Protein AF-A0A958VDI5-F1 (afdb_monomer)

Foldseek 3Di:
DDDPPPPPPVPPDPDPPPDDDDPDDDDDPPDDCPPPPPPVPPWDFDFKAAPVRDTDDDDAQGWIWTATPVRDIDIDHHHD

Secondary structure (DSSP, 8-state):
-----------------SSS--TT--------GGG-------PPEEEEEETTS-B----TTSEEEEEETTS-EEEEE---

pLDDT: mean 70.47, std 22.1, range [31.5, 96.56]

Radius of gyration: 19.33 Å; Cα contacts (8 Å, |Δi|>4): 74; chains: 1; bounding box: 46×32×39 Å

Nearest PDB structures (foldseek):
  8jvs-assembly1_A-2  TM=4.318E-01  e=2.436E+00  synthetic construct
  7dco-assembly1_v  TM=3.155E-01  e=6.239E+00  Saccharomyces cerevisiae
  4ufq-assembly2_A  TM=2.468E-01  e=9.677E+00  Streptomyces koganeiensis

Solvent-accessible surface area (backbone atoms only — not comparable to full-atom values): 5675 Å² total; per-residue (Å²): 144,77,86,80,77,78,78,81,72,80,80,76,82,81,78,81,72,96,64,94,67,73,94,78,81,80,77,84,79,82,75,68,72,84,79,61,68,80,72,81,66,78,75,45,80,72,46,39,23,39,88,86,69,45,80,47,77,97,54,70,75,38,65,35,37,41,35,32,72,85,69,50,74,47,81,48,71,46,71,131

Mean predicted aligned error: 16.24 Å

Structure (mmCIF, N/CA/C/O backbone):
data_AF-A0A958VDI5-F1
#
_entry.id   AF-A0A958VDI5-F1
#
loop_
_atom_site.group_PDB
_atom_site.id
_atom_site.type_symbol
_atom_site.label_atom_id
_atom_site.label_alt_id
_atom_site.label_comp_id
_atom_site.label_asym_id
_ato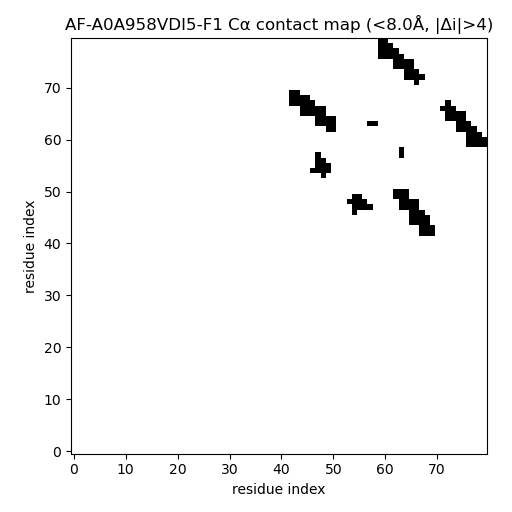m_site.label_entity_id
_atom_site.label_seq_id
_atom_site.pdbx_PDB_ins_code
_atom_site.Cartn_x
_atom_site.Cartn_y
_atom_site.Cartn_z
_atom_site.occupancy
_atom_site.B_iso_or_equiv
_atom_site.auth_seq_id
_atom_site.auth_comp_id
_atom_site.auth_asym_id
_atom_site.auth_atom_id
_atom_site.pdbx_PDB_model_num
ATOM 1 N N . TYR A 1 1 ? 13.114 13.775 18.576 1.00 40.69 1 TYR A N 1
ATOM 2 C CA . TYR A 1 1 ? 13.177 12.304 18.628 1.00 40.69 1 TYR A CA 1
ATOM 3 C C . TYR A 1 1 ? 12.313 11.734 17.523 1.00 40.69 1 TYR A C 1
ATOM 5 O O . TYR A 1 1 ? 11.131 11.523 17.737 1.00 40.69 1 TYR A O 1
ATOM 13 N N . SER A 1 2 ? 12.905 11.514 16.352 1.00 32.94 2 SER A N 1
ATOM 14 C CA . SER A 1 2 ? 12.291 10.726 15.281 1.00 32.94 2 SER A CA 1
ATOM 15 C C . SER A 1 2 ? 13.438 10.035 14.558 1.00 32.94 2 SER A C 1
ATOM 17 O O . SER A 1 2 ? 14.082 10.620 13.692 1.00 32.94 2 SER A O 1
ATOM 19 N N . HIS A 1 3 ? 13.782 8.835 15.023 1.00 31.50 3 HIS A N 1
ATOM 20 C CA . HIS A 1 3 ? 14.753 7.973 14.364 1.00 31.50 3 HIS A CA 1
ATOM 21 C C . HIS A 1 3 ? 14.171 7.558 13.009 1.00 31.50 3 HIS A C 1
ATOM 23 O O . HIS A 1 3 ? 13.325 6.670 12.944 1.00 31.50 3 HIS A O 1
ATOM 29 N N . TYR A 1 4 ? 14.614 8.196 11.929 1.00 43.44 4 TYR A N 1
ATOM 30 C CA . TYR A 1 4 ? 14.482 7.614 10.600 1.00 43.44 4 TYR A CA 1
ATOM 31 C C . TYR A 1 4 ? 15.484 6.461 10.518 1.00 43.44 4 TYR A C 1
ATOM 33 O O . TYR A 1 4 ? 16.677 6.665 10.313 1.00 43.44 4 TYR A O 1
A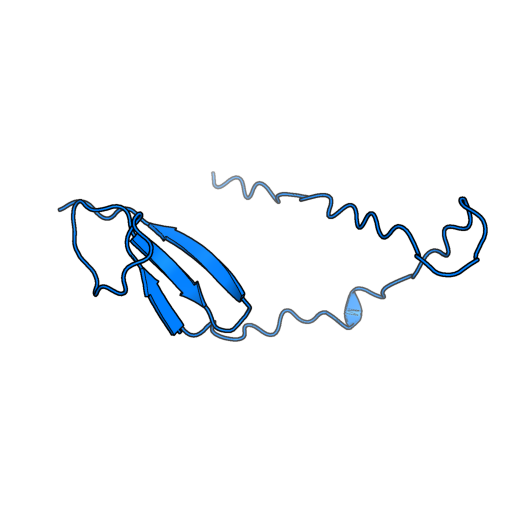TOM 41 N N . SER A 1 5 ? 15.004 5.244 10.765 1.00 37.94 5 SER A N 1
ATOM 42 C CA . SER A 1 5 ? 15.748 4.027 10.461 1.00 37.94 5 SER A CA 1
ATOM 43 C C . SER A 1 5 ? 15.667 3.826 8.951 1.00 37.94 5 SER A C 1
ATOM 45 O O . SER A 1 5 ? 14.640 3.414 8.416 1.00 37.94 5 SER A O 1
ATOM 47 N N . SER A 1 6 ? 16.720 4.225 8.242 1.00 44.19 6 SER A N 1
ATOM 48 C CA . SER A 1 6 ? 16.886 3.932 6.824 1.00 44.19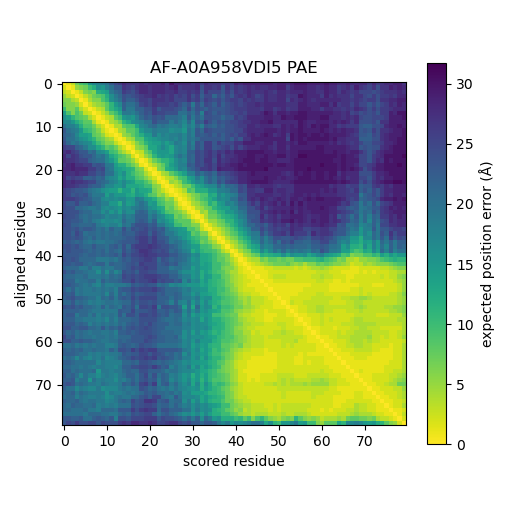 6 SER A CA 1
ATOM 49 C C . SER A 1 6 ? 17.099 2.428 6.675 1.00 44.19 6 SER A C 1
ATOM 51 O O . SER A 1 6 ? 18.180 1.913 6.966 1.00 44.19 6 SER A O 1
ATOM 53 N N . TYR A 1 7 ? 16.058 1.716 6.261 1.00 45.06 7 TYR A N 1
ATOM 54 C CA . TYR A 1 7 ? 16.154 0.316 5.879 1.00 45.06 7 TYR A CA 1
ATOM 55 C C . TYR A 1 7 ? 17.041 0.210 4.632 1.00 45.06 7 TYR A C 1
ATOM 57 O O . TYR A 1 7 ? 16.577 0.392 3.509 1.00 45.06 7 TYR A O 1
ATOM 65 N N . LEU A 1 8 ? 18.328 -0.084 4.827 1.00 39.50 8 LEU A N 1
ATOM 66 C CA . LEU A 1 8 ? 19.157 -0.717 3.805 1.00 39.50 8 LEU A CA 1
ATOM 67 C C . LEU A 1 8 ? 18.602 -2.130 3.608 1.00 39.50 8 LEU A C 1
ATOM 69 O O . LEU A 1 8 ? 19.064 -3.093 4.213 1.00 39.50 8 LEU A O 1
ATOM 73 N N . PHE A 1 9 ? 17.536 -2.244 2.818 1.00 36.81 9 PHE A N 1
ATOM 74 C CA . PHE A 1 9 ? 17.139 -3.529 2.273 1.00 36.81 9 PHE A CA 1
ATOM 75 C C . PHE A 1 9 ? 18.187 -3.855 1.216 1.00 36.81 9 PHE A C 1
ATOM 77 O O . PHE A 1 9 ? 18.146 -3.323 0.107 1.00 36.81 9 PHE A O 1
ATOM 84 N N . GLU A 1 10 ? 19.194 -4.641 1.595 1.00 41.62 10 GLU A N 1
ATOM 85 C CA . GLU A 1 10 ? 20.164 -5.183 0.654 1.00 41.62 10 GLU A CA 1
ATOM 86 C C . GLU A 1 10 ? 19.411 -6.032 -0.376 1.00 41.62 10 GLU A C 1
ATOM 88 O O . GLU A 1 10 ? 19.147 -7.219 -0.179 1.00 41.62 10 GLU A O 1
ATOM 93 N N . ALA A 1 11 ? 19.007 -5.407 -1.480 1.00 37.97 11 ALA A N 1
ATOM 94 C CA . ALA A 1 11 ? 18.443 -6.089 -2.628 1.00 37.97 11 ALA A CA 1
ATOM 95 C C . ALA A 1 11 ? 19.570 -6.871 -3.308 1.00 37.97 11 ALA A C 1
ATOM 97 O O . ALA A 1 11 ? 20.216 -6.413 -4.249 1.00 37.97 11 ALA A O 1
ATOM 98 N N . ARG A 1 12 ? 19.835 -8.071 -2.795 1.00 39.91 12 ARG A N 1
ATOM 99 C CA . ARG A 1 12 ? 20.742 -9.021 -3.425 1.00 39.91 12 ARG A CA 1
ATOM 100 C C . ARG A 1 12 ? 20.029 -9.640 -4.624 1.00 39.91 12 ARG A C 1
ATOM 102 O O . ARG A 1 12 ? 19.276 -10.600 -4.482 1.00 39.91 12 ARG A O 1
ATOM 109 N N . LEU A 1 13 ? 20.256 -9.082 -5.809 1.00 42.69 13 LEU A N 1
ATOM 110 C CA . LEU A 1 13 ? 19.822 -9.697 -7.062 1.00 42.69 13 LEU A CA 1
ATOM 111 C C . LEU A 1 13 ? 20.663 -10.959 -7.299 1.00 42.69 13 LEU A C 1
ATOM 113 O O . LEU A 1 13 ? 21.821 -10.875 -7.699 1.00 42.69 13 LEU A O 1
ATOM 117 N N . ILE A 1 14 ? 20.094 -12.136 -7.028 1.00 43.22 14 ILE A N 1
ATOM 118 C CA . ILE A 1 14 ? 20.675 -13.413 -7.454 1.00 43.22 14 ILE A CA 1
ATOM 119 C C . ILE A 1 14 ? 20.010 -13.781 -8.781 1.00 43.22 14 ILE A C 1
ATOM 121 O O . ILE A 1 14 ? 19.021 -14.508 -8.806 1.00 43.22 14 ILE A O 1
ATOM 125 N N . TYR A 1 15 ? 20.524 -13.253 -9.891 1.00 49.19 15 TYR A N 1
ATOM 126 C CA . TYR A 1 15 ? 20.208 -13.825 -11.198 1.00 49.19 15 TYR A CA 1
ATOM 127 C C . TYR A 1 15 ? 21.188 -14.968 -11.459 1.00 49.19 15 TYR A C 1
ATOM 129 O O . TYR A 1 15 ? 22.383 -14.736 -11.617 1.00 49.19 15 TYR A O 1
ATOM 137 N N . SER A 1 16 ? 20.700 -16.206 -11.512 1.00 47.59 16 SER A N 1
ATOM 138 C CA . SER A 1 16 ? 21.417 -17.294 -12.174 1.00 47.59 16 SER A CA 1
ATOM 139 C C . SER A 1 16 ? 21.154 -17.175 -13.675 1.00 47.59 16 SER A C 1
ATOM 141 O O . SER A 1 16 ? 20.062 -17.455 -14.167 1.00 47.59 16 SER A O 1
ATOM 143 N N . ASN A 1 17 ? 22.145 -16.694 -14.421 1.00 50.09 17 ASN A N 1
ATOM 144 C CA . ASN A 1 17 ? 22.080 -16.602 -15.873 1.00 50.09 17 ASN A CA 1
ATOM 145 C C . ASN A 1 17 ? 21.921 -18.006 -16.486 1.00 50.09 17 ASN A C 1
ATOM 147 O O . ASN A 1 17 ? 22.845 -18.813 -16.472 1.00 50.09 17 ASN A O 1
ATOM 151 N N . VAL A 1 18 ? 20.773 -18.283 -17.114 1.00 54.09 18 VAL A N 1
ATOM 152 C CA . VAL A 1 18 ? 20.518 -19.512 -17.902 1.00 54.09 18 VAL A CA 1
ATOM 153 C C . VAL A 1 18 ? 21.232 -19.482 -19.270 1.00 54.09 18 VAL A C 1
ATOM 155 O O . VAL A 1 18 ? 20.825 -20.126 -20.230 1.00 54.09 18 VAL A O 1
ATOM 158 N N . GLY A 1 19 ? 22.315 -18.711 -19.375 1.00 55.06 19 GLY A N 1
ATOM 159 C CA . GLY A 1 19 ? 23.065 -18.466 -20.598 1.00 55.06 19 GLY A CA 1
ATOM 160 C C . GLY A 1 19 ? 24.544 -18.283 -20.288 1.00 55.06 19 GLY A C 1
ATOM 161 O O . GLY A 1 19 ? 25.010 -17.164 -20.127 1.00 55.06 19 GLY A O 1
ATOM 162 N N . GLY A 1 20 ? 25.260 -19.394 -20.135 1.00 51.25 20 GLY A N 1
ATOM 163 C CA . GLY A 1 20 ? 26.632 -19.581 -20.628 1.00 51.25 20 GLY A CA 1
ATOM 164 C C . GLY A 1 20 ? 27.792 -18.659 -20.214 1.00 51.25 20 GLY A C 1
ATOM 165 O O . GLY A 1 20 ? 28.879 -18.890 -20.731 1.00 51.25 20 GLY A O 1
ATOM 166 N N . VAL A 1 21 ? 27.651 -17.671 -19.326 1.00 58.59 21 VAL A N 1
ATOM 167 C CA . VAL A 1 21 ? 28.806 -16.975 -18.717 1.00 58.59 21 VAL A CA 1
ATOM 168 C C . VAL A 1 21 ? 29.186 -17.616 -17.383 1.00 58.59 21 VAL A C 1
ATOM 170 O O . VAL A 1 21 ? 28.317 -18.037 -16.615 1.00 58.59 21 VAL A O 1
ATOM 173 N N . GLN A 1 22 ? 30.495 -17.762 -17.158 1.00 56.75 22 GLN A N 1
ATOM 174 C CA . GLN A 1 22 ? 31.071 -18.480 -16.020 1.00 56.75 22 GLN A CA 1
ATOM 175 C C . GLN A 1 22 ? 30.626 -17.849 -14.691 1.00 56.75 22 GLN A C 1
ATOM 177 O O . GLN A 1 22 ? 30.577 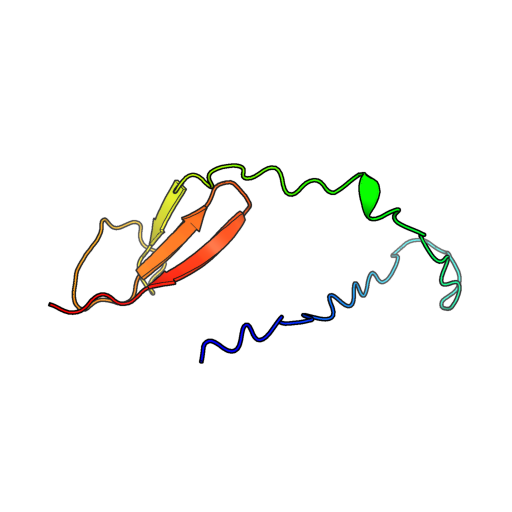-16.630 -14.544 1.00 56.75 22 GLN A O 1
ATOM 182 N N . CYS A 1 23 ? 30.285 -18.695 -13.717 1.00 53.53 23 CYS A N 1
ATOM 183 C CA . CYS A 1 23 ? 29.888 -18.275 -12.376 1.00 53.53 23 CYS A CA 1
ATOM 184 C C . CYS A 1 23 ? 31.060 -17.561 -11.683 1.00 53.53 23 CYS A C 1
ATOM 186 O O . CYS A 1 23 ? 31.990 -18.227 -11.233 1.00 53.53 23 CYS A O 1
ATOM 188 N N . GLY A 1 24 ? 31.015 -16.230 -11.570 1.00 50.34 24 GLY A N 1
ATOM 189 C CA . GLY A 1 24 ? 31.998 -15.478 -10.780 1.00 50.34 24 GLY A CA 1
ATOM 190 C C . GLY A 1 24 ? 32.320 -14.062 -11.252 1.00 50.34 24 GLY A C 1
ATOM 191 O O . GLY A 1 24 ? 32.858 -13.294 -10.457 1.00 50.34 24 GLY A O 1
ATOM 192 N N . ASP A 1 25 ? 31.967 -13.684 -12.482 1.00 49.25 25 ASP A N 1
ATOM 193 C CA . ASP A 1 25 ? 32.279 -12.344 -12.993 1.00 49.25 25 ASP A CA 1
ATOM 194 C C . ASP A 1 25 ? 31.225 -11.313 -12.568 1.00 49.25 25 ASP A C 1
ATOM 196 O O . ASP A 1 25 ? 30.219 -11.073 -13.238 1.00 49.25 25 ASP A O 1
ATOM 200 N N . TYR A 1 26 ? 31.471 -10.681 -11.420 1.00 48.47 26 TYR A N 1
ATOM 201 C CA . TYR A 1 26 ? 30.722 -9.513 -10.968 1.00 48.47 26 TYR A CA 1
ATOM 202 C C . TYR A 1 26 ? 31.255 -8.260 -11.670 1.00 48.47 26 TYR A C 1
ATOM 204 O O . TYR A 1 26 ? 32.224 -7.647 -11.224 1.00 48.47 26 TYR A O 1
ATOM 212 N N . HIS A 1 27 ? 30.609 -7.839 -12.755 1.00 55.09 27 HIS A N 1
ATOM 213 C CA . HIS A 1 27 ? 30.827 -6.494 -13.283 1.00 55.09 27 HIS A CA 1
ATOM 214 C C . HIS A 1 27 ? 30.143 -5.485 -12.348 1.00 55.09 27 HIS A C 1
ATOM 216 O O . HIS A 1 27 ? 28.918 -5.486 -12.216 1.00 55.09 27 HIS A O 1
ATOM 222 N N . GLN A 1 28 ? 30.919 -4.630 -11.674 1.00 52.44 28 GLN A N 1
ATOM 223 C CA . GLN A 1 28 ? 30.354 -3.518 -10.907 1.00 52.44 28 GLN A CA 1
ATOM 224 C C . GLN A 1 28 ? 29.688 -2.536 -11.877 1.00 52.44 28 GLN A C 1
ATOM 226 O O . GLN A 1 28 ? 30.356 -1.818 -12.619 1.00 52.44 28 GLN A O 1
ATOM 231 N N . LEU A 1 29 ? 28.356 -2.515 -11.878 1.00 55.91 29 LEU A N 1
ATOM 232 C CA . LEU A 1 29 ? 27.588 -1.434 -12.479 1.00 55.91 29 LEU A CA 1
ATOM 233 C C . LEU A 1 29 ? 27.652 -0.241 -11.522 1.00 55.91 29 LEU A C 1
ATOM 235 O O . LEU A 1 29 ? 26.966 -0.217 -10.501 1.00 55.91 29 LEU A O 1
ATOM 239 N N . THR A 1 30 ? 28.496 0.743 -11.827 1.00 49.28 30 THR A N 1
ATOM 240 C CA . THR A 1 30 ? 28.500 2.020 -11.106 1.00 49.28 30 THR A CA 1
ATOM 241 C C . THR A 1 30 ? 27.280 2.826 -11.547 1.00 49.28 30 THR A C 1
ATOM 243 O O . THR A 1 30 ? 27.324 3.531 -12.553 1.00 49.28 30 THR A O 1
ATOM 246 N N . LEU A 1 31 ? 26.168 2.705 -10.821 1.00 58.06 31 LEU A N 1
ATOM 247 C CA . LEU A 1 31 ? 25.016 3.589 -10.989 1.00 58.06 31 LEU A CA 1
ATOM 248 C C . LEU A 1 31 ? 25.347 4.927 -10.315 1.00 58.06 31 LEU A C 1
ATOM 250 O O . LEU A 1 31 ? 25.483 4.998 -9.094 1.00 58.06 31 LEU A O 1
ATOM 254 N N . SER A 1 32 ? 25.526 5.981 -11.112 1.00 60.03 32 SER A N 1
ATOM 255 C CA . SER A 1 32 ? 25.664 7.344 -10.595 1.00 60.03 32 SER A CA 1
ATOM 256 C C . SER A 1 32 ? 24.349 7.743 -9.920 1.00 60.03 32 SER A C 1
ATOM 258 O O . SER A 1 32 ? 23.319 7.857 -10.579 1.00 60.03 32 SER A O 1
ATOM 260 N N . LEU A 1 33 ? 24.375 7.943 -8.600 1.00 57.75 33 LEU A N 1
ATOM 261 C CA . LEU A 1 33 ? 23.209 8.306 -7.777 1.00 57.75 33 LEU A CA 1
ATOM 262 C C . LEU A 1 33 ? 22.578 9.657 -8.160 1.00 57.75 33 LEU A C 1
ATOM 264 O O . LEU A 1 33 ? 21.495 9.979 -7.683 1.00 57.75 33 LEU A O 1
ATOM 268 N N . ASN A 1 34 ? 23.238 10.434 -9.018 1.00 61.09 34 ASN A N 1
ATOM 269 C CA . ASN A 1 34 ? 22.788 11.760 -9.421 1.00 61.09 34 ASN A CA 1
ATOM 270 C C . ASN A 1 34 ? 21.621 11.739 -10.426 1.00 61.09 34 ASN A C 1
ATOM 272 O O . ASN A 1 34 ? 20.947 12.754 -10.547 1.00 61.09 34 ASN A O 1
ATOM 276 N N . ASP A 1 35 ? 21.361 10.614 -11.103 1.00 56.31 35 ASP A N 1
ATOM 277 C CA . ASP A 1 35 ? 20.236 10.469 -12.050 1.00 56.31 35 ASP A CA 1
ATOM 278 C C . ASP A 1 35 ? 18.964 9.892 -11.405 1.00 56.31 35 ASP A C 1
ATOM 280 O O . ASP A 1 35 ? 17.922 9.768 -12.046 1.00 56.31 35 ASP A O 1
ATOM 284 N N . LEU A 1 36 ? 19.028 9.538 -10.120 1.00 58.34 36 LEU A N 1
ATOM 285 C CA . LEU A 1 36 ? 17.881 9.090 -9.339 1.00 58.34 36 LEU A CA 1
ATOM 286 C C . LEU A 1 36 ? 17.331 10.277 -8.556 1.00 58.34 36 LEU A C 1
ATOM 288 O O . LEU A 1 36 ? 17.348 10.287 -7.325 1.00 58.34 36 LEU A O 1
ATOM 292 N N . GLU A 1 37 ? 16.830 11.297 -9.251 1.00 60.38 37 GLU A N 1
ATOM 293 C CA . GLU A 1 37 ? 15.850 12.146 -8.585 1.00 60.38 37 GLU A CA 1
ATOM 294 C C . GLU A 1 37 ? 14.678 11.233 -8.202 1.00 60.38 37 GLU A C 1
ATOM 296 O O . GLU A 1 37 ? 14.128 10.559 -9.082 1.00 60.38 37 GLU A O 1
ATOM 301 N N . PRO A 1 38 ? 14.289 11.145 -6.915 1.00 58.78 38 PRO A N 1
ATOM 302 C CA . PRO A 1 38 ? 13.060 10.477 -6.549 1.00 58.78 38 PRO A CA 1
ATOM 303 C C . PRO A 1 38 ? 11.942 11.333 -7.130 1.00 58.78 38 PRO A C 1
ATOM 305 O O . PRO A 1 38 ? 11.437 12.252 -6.484 1.00 58.78 38 PRO A O 1
ATOM 308 N N . THR A 1 39 ? 11.583 11.065 -8.384 1.00 59.28 39 THR A N 1
ATOM 309 C CA . THR A 1 39 ? 10.337 11.544 -8.953 1.00 59.28 39 THR A CA 1
ATOM 310 C C . THR A 1 39 ? 9.286 11.067 -7.973 1.00 59.28 39 THR A C 1
ATOM 312 O O . THR A 1 39 ? 9.069 9.868 -7.787 1.00 59.28 39 THR A O 1
ATOM 315 N N . LYS A 1 40 ? 8.723 12.017 -7.223 1.00 59.31 40 LYS A N 1
ATOM 316 C CA . LYS A 1 40 ? 7.663 11.772 -6.252 1.00 59.31 40 LYS A CA 1
ATOM 317 C C . LYS A 1 40 ? 6.403 11.482 -7.057 1.00 59.31 40 LYS A C 1
ATOM 319 O O . LYS A 1 40 ? 5.476 12.280 -7.104 1.00 59.31 40 LYS A O 1
ATOM 324 N N . THR A 1 41 ? 6.440 10.377 -7.782 1.00 68.31 41 THR A N 1
ATOM 325 C CA . THR A 1 41 ? 5.344 9.883 -8.579 1.00 68.31 41 THR A CA 1
ATOM 326 C C . THR A 1 41 ? 4.319 9.448 -7.556 1.00 68.31 41 THR A C 1
ATOM 328 O O . THR A 1 41 ? 4.575 8.567 -6.733 1.00 68.31 41 THR A O 1
ATOM 331 N N . GLU A 1 42 ? 3.207 10.172 -7.499 1.00 79.31 42 GLU A N 1
ATOM 332 C CA . GLU A 1 42 ? 2.109 9.817 -6.618 1.00 79.31 42 GLU A CA 1
ATOM 333 C C . GLU A 1 42 ? 1.605 8.444 -7.048 1.00 79.31 42 GLU A C 1
ATOM 335 O O . GLU A 1 42 ? 0.944 8.303 -8.073 1.00 79.31 42 GLU A O 1
ATOM 340 N N . ARG A 1 43 ? 1.977 7.419 -6.281 1.00 86.88 43 ARG A N 1
ATOM 341 C CA . ARG A 1 43 ? 1.529 6.052 -6.528 1.00 86.88 43 ARG A CA 1
ATOM 342 C C . ARG A 1 43 ? 0.006 6.004 -6.517 1.00 86.88 43 ARG A C 1
ATOM 344 O O . ARG A 1 43 ? -0.651 6.468 -5.576 1.00 86.88 43 ARG A O 1
ATOM 351 N N . LYS A 1 44 ? -0.563 5.427 -7.563 1.00 91.81 44 LYS A N 1
ATOM 352 C CA . LYS A 1 44 ? -2.003 5.333 -7.753 1.00 91.81 44 LYS A CA 1
ATOM 353 C C . LYS A 1 44 ? -2.490 4.000 -7.210 1.00 91.81 44 LYS A C 1
ATOM 355 O O . LYS A 1 44 ? -1.982 2.943 -7.569 1.00 91.81 44 LYS A O 1
ATOM 360 N N . LEU A 1 45 ? -3.504 4.041 -6.349 1.00 94.19 45 LEU A N 1
ATOM 361 C CA . LEU A 1 45 ? -4.174 2.827 -5.895 1.00 94.19 45 LEU A CA 1
ATOM 362 C C . LEU A 1 45 ? -4.896 2.174 -7.080 1.00 94.19 45 LEU A C 1
ATOM 364 O O . LEU A 1 45 ? -5.788 2.784 -7.669 1.00 94.19 45 LEU A O 1
ATOM 368 N N . ILE A 1 46 ? -4.518 0.941 -7.409 1.00 95.69 46 ILE A N 1
ATOM 369 C CA . ILE A 1 46 ? -5.180 0.138 -8.440 1.00 95.69 46 ILE A CA 1
ATOM 370 C C . ILE A 1 46 ? -6.323 -0.662 -7.831 1.00 95.69 46 ILE A C 1
ATOM 372 O O . ILE A 1 46 ? -7.421 -0.671 -8.382 1.00 95.69 46 ILE A O 1
ATOM 376 N N . LYS A 1 47 ? -6.064 -1.368 -6.726 1.00 94.50 47 LYS A N 1
ATOM 377 C CA . LYS A 1 47 ? -7.014 -2.347 -6.188 1.00 94.50 47 LYS A CA 1
ATOM 378 C C . LYS A 1 47 ? -6.838 -2.556 -4.694 1.00 94.50 47 LYS A C 1
ATOM 380 O O . LYS A 1 47 ? -5.723 -2.503 -4.180 1.00 94.50 47 LYS A O 1
ATOM 385 N N . ILE A 1 48 ? -7.942 -2.844 -4.016 1.00 96.38 48 ILE A N 1
ATOM 386 C CA . ILE A 1 48 ? -7.946 -3.333 -2.640 1.00 96.38 48 ILE A CA 1
ATOM 387 C C . ILE A 1 48 ? -8.457 -4.771 -2.675 1.00 96.38 48 ILE A C 1
ATOM 389 O O . ILE A 1 48 ? -9.483 -5.065 -3.294 1.00 96.38 48 ILE A O 1
ATOM 393 N N . VAL A 1 49 ? -7.728 -5.674 -2.032 1.00 96.00 49 VAL A N 1
ATO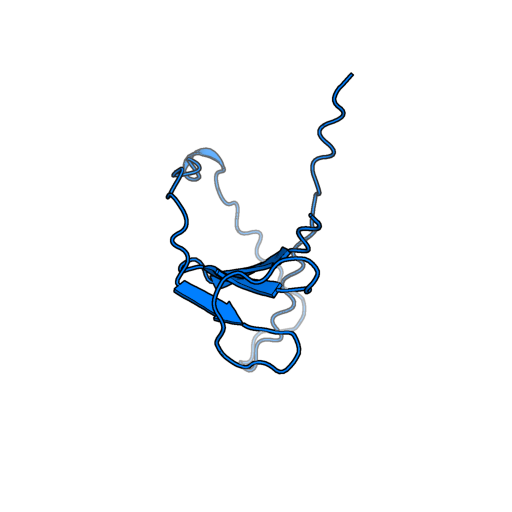M 394 C CA . VAL A 1 49 ? -8.141 -7.066 -1.867 1.00 96.00 49 VAL A CA 1
ATOM 395 C C . VAL A 1 49 ? -8.133 -7.464 -0.399 1.00 96.00 49 VAL A C 1
ATOM 397 O O . VAL A 1 49 ? -7.343 -6.952 0.398 1.00 96.00 49 VAL A O 1
ATOM 400 N N . ASP A 1 50 ? -9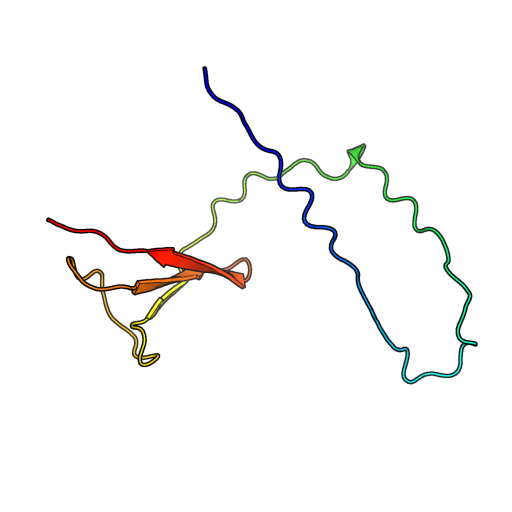.028 -8.373 -0.036 1.00 93.56 50 ASP A N 1
ATOM 401 C CA . ASP A 1 50 ? -9.001 -9.010 1.275 1.00 93.56 50 ASP A CA 1
ATOM 402 C C . ASP A 1 50 ? -7.909 -10.093 1.341 1.00 93.56 50 ASP A C 1
ATOM 404 O O . ASP A 1 50 ? -7.238 -10.415 0.356 1.00 93.56 50 ASP A O 1
ATOM 408 N N . PHE A 1 51 ? -7.729 -10.693 2.517 1.00 89.31 51 PHE A N 1
ATOM 409 C CA . PHE A 1 51 ? -6.765 -11.781 2.694 1.00 89.31 51 PHE A CA 1
ATOM 410 C C . PHE A 1 51 ? -7.099 -13.043 1.871 1.00 89.31 51 PHE A C 1
ATOM 412 O O . PHE A 1 51 ? -6.225 -13.872 1.632 1.00 89.31 51 PHE A O 1
ATOM 419 N N . MET A 1 52 ? -8.343 -13.187 1.408 1.00 91.56 52 MET A N 1
ATOM 420 C CA . MET A 1 52 ? -8.772 -14.275 0.524 1.00 91.56 52 MET A CA 1
ATOM 421 C C . MET A 1 52 ? -8.506 -13.963 -0.960 1.00 91.56 52 MET A C 1
ATOM 423 O O . MET A 1 52 ? -8.841 -14.775 -1.820 1.00 91.56 52 MET A O 1
ATOM 427 N N . GLY A 1 53 ? -7.917 -12.803 -1.276 1.00 89.50 53 GLY A N 1
ATOM 428 C CA . GLY A 1 53 ? -7.619 -12.370 -2.641 1.00 89.50 53 GLY A CA 1
ATOM 429 C C . GLY A 1 53 ? -8.833 -11.846 -3.411 1.00 89.50 53 GLY A C 1
ATOM 430 O O . GLY A 1 53 ? -8.751 -11.655 -4.626 1.00 89.50 53 GLY A O 1
ATOM 431 N N . ARG A 1 54 ? -9.964 -11.607 -2.738 1.00 94.50 54 ARG A N 1
ATOM 432 C CA . ARG A 1 54 ? -11.171 -11.048 -3.358 1.00 94.50 54 ARG A CA 1
ATOM 433 C C . ARG A 1 54 ? -11.068 -9.535 -3.400 1.00 94.50 54 ARG A C 1
ATOM 435 O O . ARG A 1 54 ? -10.632 -8.914 -2.436 1.00 94.50 54 ARG A O 1
ATOM 442 N N . GLU A 1 55 ? -11.501 -8.941 -4.506 1.00 95.44 55 GLU A N 1
ATOM 443 C CA . GLU A 1 55 ? -11.605 -7.488 -4.612 1.00 95.44 55 GLU A CA 1
ATOM 444 C C . GLU A 1 55 ? -12.674 -6.962 -3.659 1.00 95.44 55 GLU A C 1
ATOM 446 O O . GLU A 1 55 ? -13.801 -7.457 -3.645 1.00 95.44 55 GLU A O 1
ATOM 451 N N . THR A 1 56 ? -12.310 -5.972 -2.855 1.00 95.00 56 THR A N 1
ATOM 452 C CA . THR A 1 56 ? -13.201 -5.367 -1.868 1.00 95.00 56 THR A CA 1
ATOM 453 C C . THR A 1 56 ? -12.962 -3.868 -1.804 1.00 95.00 56 THR A C 1
ATOM 455 O O . THR A 1 56 ? -11.948 -3.363 -2.273 1.00 95.00 56 THR A O 1
ATOM 458 N N . GLN A 1 57 ? -13.903 -3.141 -1.217 1.00 94.06 57 GLN A N 1
ATOM 459 C CA . GLN A 1 57 ? -13.693 -1.747 -0.844 1.00 94.06 57 GLN A CA 1
ATOM 460 C C . GLN A 1 57 ? -13.040 -1.655 0.538 1.00 94.06 57 GLN A C 1
ATOM 462 O O . GLN A 1 57 ? -12.776 -2.666 1.193 1.00 94.06 57 GLN A O 1
ATOM 467 N N . PHE A 1 58 ? -12.782 -0.427 0.989 1.00 93.69 58 PHE A N 1
ATOM 468 C CA . PHE A 1 58 ? -12.325 -0.188 2.349 1.00 93.69 58 PHE A CA 1
ATOM 469 C C . PHE A 1 58 ? -13.360 -0.688 3.370 1.00 93.69 58 PHE A C 1
ATOM 471 O O . PHE A 1 58 ? -14.511 -0.257 3.368 1.00 93.69 58 PHE A O 1
ATOM 478 N N . THR A 1 59 ? -12.919 -1.582 4.249 1.00 91.88 59 THR A N 1
ATOM 479 C CA . THR A 1 59 ? -13.692 -2.152 5.353 1.00 91.88 59 THR A CA 1
ATOM 480 C C . THR A 1 59 ? -12.893 -2.011 6.650 1.00 91.88 59 THR A C 1
ATOM 482 O O . THR A 1 59 ? -11.789 -2.564 6.729 1.00 91.88 59 THR A O 1
ATOM 485 N N . PRO A 1 60 ? -13.412 -1.299 7.665 1.00 91.75 60 PRO A N 1
ATOM 486 C CA . PRO A 1 60 ? -12.741 -1.181 8.953 1.00 91.75 60 PRO A CA 1
ATOM 487 C C . PRO A 1 60 ? -12.680 -2.533 9.671 1.00 91.75 60 PRO A C 1
ATOM 489 O O . PRO A 1 60 ? -13.361 -3.496 9.304 1.00 91.75 60 PRO A O 1
ATOM 492 N N . ASN A 1 61 ? -11.827 -2.616 10.690 1.00 93.19 61 ASN A N 1
ATOM 493 C CA . ASN A 1 61 ? -11.609 -3.805 11.519 1.00 93.19 61 ASN A CA 1
ATOM 494 C C . ASN A 1 61 ? -11.244 -5.073 10.721 1.00 93.19 61 ASN A C 1
ATOM 496 O O . ASN A 1 61 ? -11.375 -6.192 11.212 1.00 93.19 61 ASN A O 1
ATOM 500 N N . THR A 1 62 ? -10.763 -4.905 9.487 1.00 91.38 62 THR A N 1
ATOM 501 C CA . THR A 1 62 ? -10.403 -5.995 8.579 1.00 91.38 62 THR A CA 1
ATOM 502 C C . THR A 1 62 ? -9.028 -5.712 7.976 1.00 91.38 62 THR A C 1
ATOM 504 O O . THR A 1 62 ? -8.774 -4.588 7.539 1.00 91.38 62 THR A O 1
ATOM 507 N N . PRO A 1 63 ? -8.111 -6.694 7.941 1.00 92.88 63 PRO A N 1
ATOM 508 C CA . PRO A 1 63 ? -6.845 -6.536 7.245 1.00 92.88 63 PRO A CA 1
ATOM 509 C C . PRO A 1 63 ? -7.070 -6.521 5.729 1.00 92.88 63 PRO A C 1
ATOM 511 O O . PRO A 1 63 ? -7.660 -7.439 5.159 1.00 92.88 63 PRO A O 1
ATOM 514 N N . LEU A 1 64 ? -6.553 -5.484 5.079 1.00 96.25 64 LEU A N 1
ATOM 515 C CA . LEU A 1 64 ? -6.688 -5.235 3.650 1.00 96.25 64 LEU A CA 1
ATOM 516 C C . LEU A 1 64 ? -5.323 -5.136 2.983 1.00 96.25 64 LEU A C 1
ATOM 518 O O . LEU A 1 64 ? -4.344 -4.695 3.589 1.00 96.25 64 LEU A O 1
ATOM 522 N N . ILE A 1 65 ? -5.273 -5.521 1.715 1.00 96.56 65 ILE A N 1
ATOM 523 C CA . ILE A 1 65 ? -4.081 -5.486 0.877 1.00 96.56 65 ILE A CA 1
ATOM 524 C C . ILE A 1 65 ? -4.333 -4.484 -0.255 1.00 96.56 65 ILE A C 1
ATOM 526 O O . ILE A 1 65 ? -5.252 -4.653 -1.051 1.00 96.56 65 ILE A O 1
ATOM 530 N N . TYR A 1 66 ? -3.519 -3.435 -0.317 1.00 95.75 66 TYR A N 1
ATOM 531 C CA . TYR A 1 66 ? -3.590 -2.357 -1.302 1.00 95.75 66 TYR A CA 1
ATOM 532 C C . TYR A 1 66 ? -2.530 -2.596 -2.373 1.00 95.75 66 TYR A C 1
ATOM 534 O O . TYR A 1 66 ? -1.352 -2.727 -2.044 1.00 95.75 66 TYR A O 1
ATOM 542 N N . LEU A 1 67 ? -2.951 -2.651 -3.633 1.00 94.69 67 LEU A N 1
ATOM 543 C CA . LEU A 1 67 ? -2.087 -2.823 -4.797 1.00 94.69 67 LEU A CA 1
ATOM 544 C C . LEU A 1 67 ? -1.977 -1.493 -5.537 1.00 94.69 67 LEU A C 1
ATOM 546 O O . LEU A 1 67 ? -2.997 -0.897 -5.894 1.00 94.69 67 LEU A O 1
ATOM 550 N N . TYR A 1 68 ? -0.749 -1.056 -5.782 1.00 95.19 68 TYR A N 1
ATOM 551 C CA . TYR A 1 68 ? -0.430 0.196 -6.460 1.00 95.19 68 TYR A CA 1
ATOM 552 C C . TYR A 1 68 ? 0.090 -0.049 -7.884 1.00 95.19 68 TYR A C 1
ATOM 554 O O . TYR A 1 68 ? 0.426 -1.174 -8.257 1.00 95.19 68 TYR A O 1
ATOM 562 N N . ASP A 1 69 ? 0.107 1.001 -8.700 1.00 93.62 69 ASP A N 1
ATOM 563 C CA . ASP A 1 69 ? 0.513 0.964 -10.111 1.00 93.62 69 ASP A CA 1
ATOM 564 C C . ASP A 1 69 ? 2.009 0.799 -10.352 1.00 93.62 69 ASP A C 1
ATOM 566 O O . ASP A 1 69 ? 2.408 0.224 -11.362 1.00 93.62 69 ASP A O 1
ATOM 570 N N . ASP A 1 70 ? 2.820 1.208 -9.388 1.00 88.25 70 ASP A N 1
ATOM 571 C CA . ASP A 1 70 ? 4.251 0.922 -9.308 1.00 88.25 70 ASP A CA 1
ATOM 572 C C . ASP A 1 70 ? 4.563 -0.548 -8.950 1.00 88.25 70 ASP A C 1
ATOM 574 O O . ASP A 1 70 ? 5.727 -0.940 -8.882 1.00 88.25 70 ASP A O 1
ATOM 578 N N . GLY A 1 71 ? 3.535 -1.373 -8.712 1.00 87.88 71 GLY A N 1
ATOM 579 C CA . GLY A 1 71 ? 3.670 -2.763 -8.279 1.00 87.88 71 GLY A CA 1
ATOM 580 C C . GLY A 1 71 ? 3.895 -2.931 -6.774 1.00 87.88 71 GLY A C 1
ATOM 581 O O . GLY A 1 71 ? 4.026 -4.063 -6.301 1.00 87.88 71 GLY A O 1
ATOM 582 N N . THR A 1 72 ? 3.907 -1.842 -6.000 1.00 91.81 72 THR A N 1
ATOM 583 C CA . THR A 1 72 ? 4.012 -1.891 -4.539 1.00 91.81 72 THR A CA 1
ATOM 584 C C . THR A 1 72 ? 2.737 -2.479 -3.930 1.00 91.81 72 THR A C 1
ATOM 586 O O . THR A 1 72 ? 1.620 -2.250 -4.403 1.00 91.81 72 THR A O 1
ATOM 589 N N . ILE A 1 73 ? 2.896 -3.226 -2.834 1.00 92.88 73 ILE A N 1
ATOM 590 C CA . ILE A 1 73 ? 1.792 -3.825 -2.078 1.00 92.88 73 ILE A CA 1
ATOM 591 C C . ILE A 1 73 ? 1.878 -3.392 -0.613 1.00 92.88 73 ILE A C 1
ATOM 593 O O . ILE A 1 73 ? 2.920 -3.548 0.022 1.00 92.88 73 ILE A O 1
ATOM 597 N N . GLU A 1 74 ? 0.771 -2.907 -0.046 1.00 94.62 74 GLU A N 1
ATOM 598 C CA . GLU A 1 74 ? 0.683 -2.535 1.373 1.00 94.62 74 GLU A CA 1
ATOM 599 C C . GLU A 1 74 ? -0.409 -3.302 2.110 1.00 94.62 74 GLU A C 1
ATOM 601 O O . GLU A 1 74 ? -1.545 -3.384 1.652 1.00 94.62 74 GLU A O 1
ATOM 606 N N . LYS A 1 75 ? -0.089 -3.803 3.306 1.00 93.12 75 LYS A N 1
ATOM 607 C CA . LYS A 1 75 ? -1.069 -4.400 4.220 1.00 93.12 75 LYS A CA 1
ATOM 608 C C . LYS A 1 75 ? -1.504 -3.346 5.232 1.00 93.12 75 LYS A C 1
ATOM 610 O O . LYS A 1 75 ? -0.656 -2.794 5.930 1.00 93.12 75 LYS A O 1
ATOM 615 N N . LYS A 1 76 ? -2.803 -3.068 5.322 1.00 91.62 76 LYS A N 1
ATOM 616 C CA . LYS A 1 76 ? -3.370 -2.075 6.244 1.00 91.62 76 LYS A CA 1
ATOM 617 C C . LYS A 1 76 ? -4.463 -2.696 7.095 1.00 91.62 76 LYS A C 1
ATOM 619 O O . LYS A 1 76 ? -5.298 -3.442 6.597 1.00 91.62 76 LYS A O 1
ATOM 624 N N . TYR A 1 77 ? -4.454 -2.350 8.374 1.00 92.31 77 TYR A N 1
ATOM 625 C CA . TYR A 1 77 ? -5.550 -2.592 9.299 1.00 92.31 77 TYR A CA 1
ATOM 626 C C . TYR A 1 77 ? -5.944 -1.244 9.886 1.00 92.31 77 TYR A C 1
ATOM 628 O O . TYR A 1 77 ? -5.091 -0.529 10.411 1.00 92.31 77 TYR A O 1
ATOM 636 N N . ILE A 1 78 ? -7.215 -0.888 9.755 1.00 90.25 78 ILE A N 1
ATOM 637 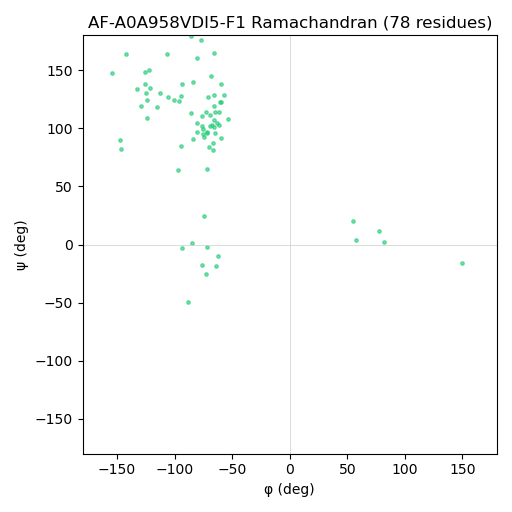C CA . ILE A 1 78 ? -7.760 0.359 10.286 1.00 90.25 78 ILE A CA 1
ATOM 638 C C . ILE A 1 78 ? -8.917 -0.045 11.191 1.00 90.25 78 ILE A C 1
ATOM 640 O O . ILE A 1 78 ? -9.924 -0.557 10.703 1.00 90.25 78 ILE A O 1
ATOM 644 N N . GLY A 1 79 ? -8.716 0.101 12.499 1.00 89.19 79 GLY A N 1
ATOM 645 C CA . GLY A 1 79 ? -9.774 -0.063 13.494 1.00 89.19 79 GLY A CA 1
ATOM 646 C C . GLY A 1 79 ? -10.639 1.192 13.594 1.00 89.19 79 GLY A C 1
ATOM 647 O O . GLY A 1 79 ? -10.207 2.261 13.157 1.00 89.19 79 GLY A O 1
ATOM 648 N N . GLU A 1 80 ? -11.846 1.037 14.137 1.00 69.25 80 GLU A N 1
ATOM 649 C CA . GLU A 1 80 ? -12.703 2.165 14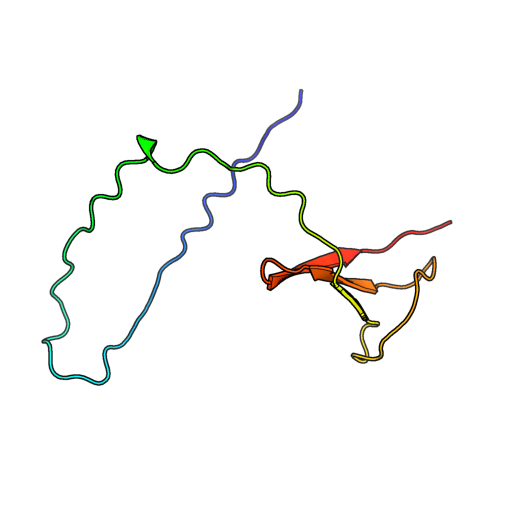.548 1.00 69.25 80 GLU A CA 1
ATOM 650 C C . GLU A 1 80 ? -12.185 2.861 15.813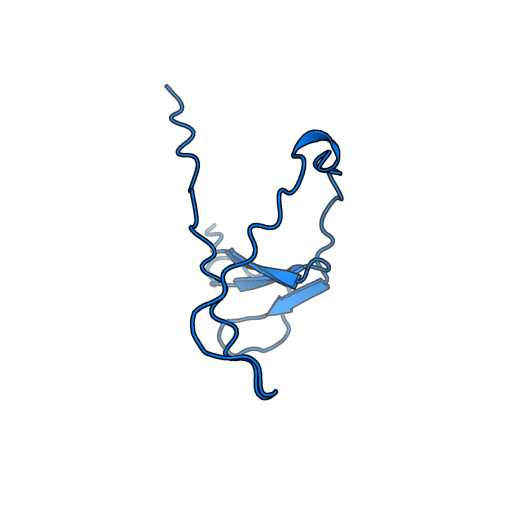 1.00 69.25 80 GLU A C 1
ATOM 652 O O . GLU A 1 80 ? -11.595 2.167 16.676 1.00 69.25 80 GLU A O 1
#

Sequence (80 aa):
YSHYSSYLFEARLIYSNVGGVQCGDYHQLTLSLNDLEPTKTERKLIKIVDFMGRETQFTPNTPLIYLYDDGTIEKKYIGE